Protein AF-A0A7S2CF67-F1 (afdb_monomer_lite)

Organism: NCBI:txid236787

Secondary structure (DSSP, 8-state):
-------------PPPPTT-----EEEES---TT-TTHHHHH--S-EEEEEEGGG--HHHHHHHHHHHHHHHHTT--EEEEEETT--GGGGSSHHHHHHHHHHHTTSS-SS-HHHHHHHHHHHHHHHHHHH-

pLDDT: mean 85.32, std 15.27, range [34.41, 96.12]

InterPro domains:
  IPR029058 Alpha/Beta hydrolase fold [G3DSA:3.40.50.1820] (1-132)

Radius of gyration: 17.06 Å; chains: 1; bounding box: 42×42×40 Å

Structure (mmCIF, N/CA/C/O backbone):
data_AF-A0A7S2CF67-F1
#
_entry.id   AF-A0A7S2CF67-F1
#
loop_
_atom_site.group_PDB
_atom_site.id
_atom_site.type_symbol
_atom_site.label_atom_id
_atom_site.label_alt_id
_atom_site.label_comp_id
_atom_site.label_asym_id
_atom_site.label_entity_id
_atom_site.label_seq_id
_atom_site.pdbx_PDB_ins_code
_atom_site.Cartn_x
_atom_site.Cartn_y
_atom_site.Cartn_z
_atom_site.occupancy
_atom_site.B_iso_or_equiv
_atom_site.auth_seq_id
_atom_site.auth_comp_id
_atom_site.auth_asym_id
_atom_site.auth_atom_id
_atom_site.pdbx_PDB_model_num
ATOM 1 N N . GLY A 1 1 ? 17.278 32.560 17.044 1.00 38.25 1 GLY A N 1
ATOM 2 C CA . GLY A 1 1 ? 15.849 32.349 17.320 1.00 38.25 1 GLY A CA 1
ATOM 3 C C . GLY A 1 1 ? 15.106 32.482 16.019 1.00 38.25 1 GLY A C 1
ATOM 4 O O . GLY A 1 1 ? 14.982 33.593 15.531 1.00 38.25 1 GLY A O 1
ATOM 5 N N . ALA A 1 2 ? 14.715 31.362 15.425 1.00 34.41 2 ALA A N 1
ATOM 6 C CA . ALA A 1 2 ? 13.901 31.327 14.219 1.00 34.41 2 ALA A CA 1
ATOM 7 C C . ALA A 1 2 ? 12.704 30.440 14.553 1.00 34.41 2 ALA A C 1
ATOM 9 O O . ALA A 1 2 ? 12.876 29.264 14.869 1.00 34.41 2 ALA A O 1
ATOM 10 N N . ALA A 1 3 ? 11.528 31.059 14.613 1.00 39.50 3 ALA A N 1
ATOM 11 C CA . ALA A 1 3 ? 10.274 30.379 14.868 1.00 39.50 3 ALA A CA 1
ATOM 12 C C . ALA A 1 3 ? 9.985 29.425 13.705 1.00 39.50 3 ALA A C 1
ATOM 14 O O . ALA A 1 3 ? 10.039 29.821 12.540 1.00 39.50 3 ALA A O 1
ATOM 15 N N . ALA A 1 4 ? 9.720 28.167 14.044 1.00 41.84 4 ALA A N 1
ATOM 16 C CA . ALA A 1 4 ? 9.224 27.173 13.116 1.00 41.84 4 ALA A CA 1
ATOM 17 C C . ALA A 1 4 ? 7.871 27.644 12.564 1.00 41.84 4 ALA A C 1
ATOM 19 O O . ALA A 1 4 ? 6.955 27.959 13.322 1.00 41.84 4 ALA A O 1
ATOM 20 N N . LEU A 1 5 ? 7.766 27.711 11.238 1.00 39.25 5 LEU A N 1
ATOM 21 C CA . LEU A 1 5 ? 6.491 27.789 10.540 1.00 39.25 5 LEU A CA 1
ATOM 22 C C . LEU A 1 5 ? 5.759 26.466 10.781 1.00 39.25 5 LEU A C 1
ATOM 24 O O . LEU A 1 5 ? 6.028 25.470 10.113 1.00 39.25 5 LEU A O 1
ATOM 28 N N . GLU A 1 6 ? 4.849 26.455 11.752 1.00 43.69 6 GLU A N 1
ATOM 29 C CA . GLU A 1 6 ? 3.812 25.433 11.857 1.00 43.69 6 GLU A CA 1
ATOM 30 C C . GLU A 1 6 ? 2.882 25.564 10.645 1.00 43.69 6 GLU A C 1
ATOM 32 O O . GLU A 1 6 ? 1.868 26.259 10.666 1.00 43.69 6 GLU A O 1
ATOM 37 N N . LEU A 1 7 ? 3.235 24.893 9.549 1.00 40.88 7 LEU A N 1
ATOM 38 C CA . LEU A 1 7 ? 2.299 24.588 8.472 1.00 40.88 7 LEU A CA 1
ATOM 39 C C . LEU A 1 7 ? 1.396 23.443 8.940 1.00 40.88 7 LEU A C 1
ATOM 41 O O . LEU A 1 7 ? 1.501 22.306 8.488 1.00 40.88 7 LEU A O 1
ATOM 45 N N . GLY A 1 8 ? 0.498 23.759 9.872 1.00 38.72 8 GLY A N 1
ATOM 46 C CA . GLY A 1 8 ? -0.676 22.950 10.162 1.00 38.72 8 GLY A CA 1
ATOM 47 C C . GLY A 1 8 ? -1.631 23.020 8.975 1.00 38.72 8 GLY A C 1
ATOM 48 O O . GLY A 1 8 ? -2.627 23.737 9.014 1.00 38.72 8 GLY A O 1
ATOM 49 N N . ALA A 1 9 ? -1.316 22.310 7.892 1.00 44.00 9 ALA A N 1
ATOM 50 C CA . ALA A 1 9 ? -2.273 22.069 6.827 1.00 44.00 9 ALA A CA 1
ATOM 51 C C . ALA A 1 9 ? -3.351 21.133 7.386 1.00 44.00 9 ALA A C 1
ATOM 53 O O . ALA A 1 9 ? -3.226 19.910 7.347 1.00 44.00 9 ALA A O 1
ATOM 54 N N . ALA A 1 10 ? -4.405 21.715 7.957 1.00 44.53 10 ALA A N 1
ATOM 55 C CA . ALA A 1 10 ? -5.635 20.992 8.216 1.00 44.53 10 ALA A CA 1
ATOM 56 C C . ALA A 1 10 ? -6.124 20.447 6.868 1.00 44.53 10 ALA A C 1
ATOM 58 O O . ALA A 1 10 ? -6.608 21.200 6.024 1.00 44.53 10 ALA A O 1
ATOM 59 N N . SER A 1 11 ? -5.932 19.146 6.640 1.00 54.31 11 SER A N 1
ATOM 60 C CA . SER A 1 11 ? -6.505 18.448 5.493 1.00 54.31 11 SER A CA 1
ATOM 61 C C . SER A 1 11 ? -8.014 18.675 5.531 1.00 54.31 11 SER A C 1
ATOM 63 O O . SER A 1 11 ? -8.698 18.202 6.444 1.00 54.31 11 SER A O 1
ATOM 65 N N . ALA A 1 12 ? -8.525 19.480 4.598 1.00 54.31 12 ALA A N 1
ATOM 66 C CA . ALA A 1 12 ? -9.947 19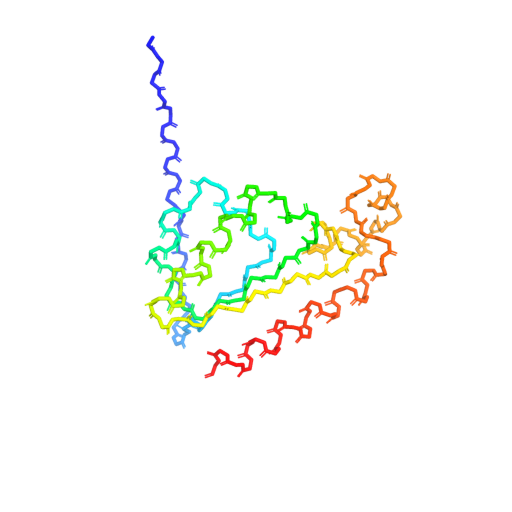.739 4.467 1.00 54.31 12 ALA A CA 1
ATOM 67 C C . ALA A 1 12 ? -10.621 18.422 4.069 1.00 54.31 12 ALA A C 1
ATOM 69 O O . ALA A 1 12 ? -10.635 18.035 2.900 1.00 54.31 12 ALA A O 1
ATOM 70 N N . ARG A 1 13 ? -11.137 17.690 5.062 1.00 66.31 13 ARG A N 1
ATOM 71 C CA . ARG A 1 13 ? -11.893 16.459 4.833 1.00 66.31 13 ARG A CA 1
ATOM 72 C C . ARG A 1 13 ? -13.163 16.835 4.075 1.00 66.31 13 ARG A C 1
ATOM 74 O O . ARG A 1 13 ? -14.066 17.444 4.643 1.00 66.31 13 ARG A O 1
ATOM 81 N N . THR A 1 14 ? -13.216 16.503 2.788 1.00 76.00 14 THR A N 1
ATOM 82 C CA . THR A 1 14 ? -14.448 16.645 2.007 1.00 76.00 14 THR A CA 1
ATOM 83 C C . THR A 1 14 ? -15.475 15.668 2.584 1.00 76.00 14 THR A C 1
ATOM 85 O O . THR A 1 14 ? -15.145 14.489 2.737 1.00 76.00 14 THR A O 1
ATOM 88 N N . PRO A 1 15 ? -16.681 16.122 2.969 1.00 82.25 15 PRO A N 1
ATOM 89 C CA . PRO A 1 15 ? -17.695 15.225 3.501 1.00 82.25 15 PRO A CA 1
ATOM 90 C C . PRO A 1 15 ? -18.084 14.184 2.448 1.00 82.25 15 PRO A C 1
ATOM 92 O O . PRO A 1 15 ? -18.183 14.493 1.259 1.00 82.25 15 PRO A O 1
ATOM 95 N N . LEU A 1 16 ? -18.305 12.946 2.894 1.00 85.12 16 LEU A N 1
ATOM 96 C CA . LEU A 1 16 ? -18.797 11.882 2.024 1.00 85.12 16 LEU A CA 1
ATOM 97 C C . LEU A 1 16 ? -20.205 12.232 1.501 1.00 85.12 16 LEU A C 1
ATOM 99 O O . LEU A 1 16 ? -20.972 12.887 2.217 1.00 85.12 16 LEU A O 1
ATOM 103 N N . PRO A 1 17 ? -20.576 11.793 0.284 1.00 92.81 17 PRO A N 1
ATOM 104 C CA . PRO A 1 17 ? -21.938 11.952 -0.214 1.00 92.81 17 PRO A CA 1
ATOM 105 C C . PRO A 1 17 ? -22.981 11.325 0.733 1.00 92.81 17 PRO A C 1
ATOM 107 O O . PRO A 1 17 ? -22.675 10.359 1.437 1.00 92.81 17 PRO A O 1
ATOM 110 N N . PRO A 1 18 ? -24.236 11.816 0.752 1.00 93.06 18 PRO A N 1
ATOM 111 C CA . PRO A 1 18 ? -25.291 11.220 1.568 1.00 93.06 18 PRO A CA 1
ATOM 112 C C . PRO A 1 18 ? -25.456 9.719 1.294 1.00 93.06 18 PRO A C 1
ATOM 114 O O . PRO A 1 18 ? -25.551 9.297 0.143 1.00 93.06 18 PRO A O 1
ATOM 117 N N . GLY A 1 19 ? -25.496 8.916 2.360 1.00 90.44 19 GLY A N 1
ATOM 118 C CA . GLY A 1 19 ? -25.623 7.456 2.282 1.00 90.44 19 GLY A CA 1
ATOM 119 C C . GLY A 1 19 ? -24.312 6.701 2.044 1.00 90.44 19 GLY A C 1
ATOM 120 O O . GLY A 1 19 ? -24.326 5.475 2.057 1.00 90.44 19 GLY A O 1
ATOM 121 N N . TRP A 1 20 ? -23.186 7.396 1.859 1.00 91.06 20 TRP A N 1
ATOM 122 C CA . TRP A 1 20 ? -21.874 6.761 1.752 1.00 91.06 20 TRP A CA 1
ATOM 123 C C . TRP A 1 20 ? -21.244 6.591 3.133 1.00 91.06 20 TRP A C 1
ATOM 125 O O . TRP A 1 20 ? -21.338 7.471 3.990 1.00 91.06 20 TRP A O 1
ATOM 135 N N . ALA A 1 21 ? -20.556 5.470 3.328 1.00 87.94 21 ALA A N 1
ATOM 136 C CA . ALA A 1 21 ? -19.771 5.186 4.520 1.00 87.94 21 ALA A CA 1
ATOM 137 C C . ALA A 1 21 ? -18.373 4.715 4.112 1.00 87.94 21 ALA A C 1
ATOM 139 O O . ALA A 1 21 ? -18.219 3.980 3.138 1.00 87.94 21 ALA A O 1
ATOM 140 N N . LEU A 1 22 ? -17.355 5.137 4.863 1.00 88.31 22 LEU A N 1
ATOM 141 C CA . LEU A 1 22 ? -16.012 4.590 4.714 1.00 88.31 22 LEU A CA 1
ATOM 142 C C . LEU A 1 22 ? -15.968 3.235 5.430 1.00 88.31 22 LEU A C 1
ATOM 144 O O . LEU A 1 22 ? -16.150 3.177 6.645 1.00 88.31 22 LEU A O 1
ATOM 148 N N . VAL A 1 23 ? -15.760 2.165 4.667 1.00 90.00 23 VAL A N 1
ATOM 149 C CA . VAL A 1 23 ? -15.805 0.774 5.159 1.00 90.00 23 VAL A CA 1
ATOM 150 C C . VAL A 1 23 ? -14.419 0.180 5.400 1.00 90.00 23 VAL A C 1
ATOM 152 O O . VAL A 1 23 ? -14.263 -0.728 6.206 1.00 90.00 23 VAL A O 1
ATOM 155 N N . GLY A 1 24 ? -13.392 0.742 4.767 1.00 91.88 24 GLY A N 1
ATOM 156 C CA . GLY A 1 24 ? -12.018 0.277 4.876 1.00 91.88 24 GLY A CA 1
ATOM 157 C C . GLY A 1 24 ? -11.033 1.324 4.375 1.00 91.88 24 GLY A C 1
ATOM 158 O O . GLY A 1 24 ? -11.425 2.349 3.812 1.00 91.88 24 GLY A O 1
ATOM 159 N N . VAL A 1 25 ? -9.753 1.065 4.608 1.00 92.25 25 VAL A N 1
ATOM 160 C CA . VAL A 1 25 ? -8.639 1.877 4.120 1.00 92.25 25 VAL A CA 1
ATOM 161 C C . VAL A 1 25 ? -7.693 0.980 3.342 1.00 92.25 25 VAL A C 1
ATOM 163 O O . VAL A 1 25 ? -7.225 -0.028 3.855 1.00 92.25 25 VAL A O 1
ATOM 166 N N . GLU A 1 26 ? -7.387 1.370 2.117 1.00 93.38 26 GLU A N 1
ATOM 167 C CA . GLU A 1 26 ? -6.304 0.793 1.334 1.00 93.38 26 GLU A CA 1
ATOM 168 C C . GLU A 1 26 ? -5.166 1.808 1.300 1.00 93.38 26 GLU A C 1
ATOM 170 O O . GLU A 1 26 ? -5.356 2.961 0.909 1.00 93.38 26 GLU A O 1
ATOM 175 N N . ALA A 1 27 ? -3.993 1.392 1.758 1.00 92.88 27 ALA A N 1
ATOM 176 C CA . ALA A 1 27 ? -2.796 2.205 1.750 1.00 92.88 27 ALA A CA 1
ATOM 177 C C . ALA A 1 27 ? -1.743 1.529 0.869 1.00 92.88 27 ALA A C 1
ATOM 179 O O . ALA A 1 27 ? -1.192 0.488 1.232 1.00 92.88 27 ALA A O 1
ATOM 180 N N . LEU A 1 28 ? -1.475 2.150 -0.279 1.00 93.81 28 LEU A N 1
ATOM 181 C CA . LEU A 1 28 ? -0.466 1.732 -1.248 1.00 93.81 28 LEU A CA 1
ATOM 182 C C . LEU A 1 28 ? 0.859 2.422 -0.925 1.00 93.81 28 LEU A C 1
ATOM 184 O O . LEU A 1 28 ? 0.928 3.651 -0.961 1.00 93.81 28 LEU A O 1
ATOM 188 N N . ASP A 1 29 ? 1.888 1.649 -0.583 1.00 94.31 29 ASP A N 1
ATOM 189 C CA . ASP A 1 29 ? 3.192 2.160 -0.139 1.00 94.31 29 ASP A CA 1
ATOM 190 C C . ASP A 1 29 ? 3.125 3.311 0.888 1.00 94.31 29 ASP A C 1
ATOM 192 O O . ASP A 1 29 ? 3.756 4.361 0.705 1.00 94.31 29 ASP A O 1
ATOM 196 N N . PRO A 1 30 ? 2.358 3.176 1.987 1.00 92.06 30 PRO A N 1
ATOM 197 C CA . PRO A 1 30 ? 2.291 4.212 2.999 1.00 92.06 30 PRO A CA 1
ATOM 198 C C . PRO A 1 30 ? 3.673 4.517 3.579 1.00 92.06 30 PRO A C 1
ATOM 200 O O . PRO A 1 30 ? 4.362 3.663 4.143 1.00 92.06 30 PRO A O 1
ATOM 203 N N . TRP A 1 31 ? 4.043 5.791 3.493 1.00 88.88 31 TRP A N 1
ATOM 204 C CA . TRP A 1 31 ? 5.194 6.337 4.191 1.00 88.88 31 TRP A CA 1
ATOM 205 C C . TRP A 1 31 ? 4.764 6.772 5.596 1.00 88.88 31 TRP A C 1
ATOM 207 O O . TRP A 1 31 ? 4.237 7.868 5.799 1.00 88.88 31 TRP A O 1
ATOM 217 N N . VAL A 1 32 ? 4.941 5.881 6.572 1.00 81.56 32 VAL A N 1
ATOM 218 C CA . VAL A 1 32 ? 4.452 6.082 7.951 1.00 81.56 32 VAL A CA 1
ATOM 219 C C . VAL A 1 32 ? 5.485 6.710 8.885 1.00 81.56 32 VAL A C 1
ATOM 221 O O . VAL A 1 32 ? 5.125 7.169 9.975 1.00 81.56 32 VAL A O 1
ATOM 224 N N . MET A 1 33 ? 6.741 6.794 8.438 1.00 70.88 33 MET A N 1
ATOM 225 C CA . MET A 1 33 ? 7.841 7.417 9.171 1.00 70.88 33 MET A CA 1
ATOM 226 C C . MET A 1 33 ? 7.469 8.825 9.654 1.00 70.88 33 MET A C 1
ATOM 228 O O . MET A 1 33 ? 7.068 9.694 8.880 1.00 70.88 33 MET A O 1
ATOM 232 N N . GLY A 1 34 ? 7.596 9.057 10.959 1.00 65.25 34 GLY A N 1
ATOM 233 C CA . GLY A 1 34 ? 7.349 10.367 11.576 1.00 65.25 34 GLY A CA 1
ATOM 234 C C . GLY A 1 34 ? 5.875 10.716 11.833 1.00 65.25 34 GLY A C 1
ATOM 235 O O . GLY A 1 34 ? 5.608 11.577 12.666 1.00 65.25 34 GLY A O 1
ATOM 236 N N . ASN A 1 35 ? 4.913 10.002 11.237 1.00 64.62 35 ASN A N 1
ATOM 237 C CA . ASN A 1 35 ? 3.468 10.152 11.506 1.00 64.62 35 ASN A CA 1
ATOM 238 C C . ASN A 1 35 ? 2.934 9.110 12.511 1.00 64.62 35 ASN A C 1
ATOM 240 O O . ASN A 1 35 ? 1.728 8.908 12.687 1.00 64.62 35 ASN A O 1
ATOM 244 N N . SER A 1 36 ? 3.853 8.439 13.201 1.00 59.41 36 SER A N 1
ATOM 245 C CA . SER A 1 36 ? 3.665 7.082 13.697 1.00 59.41 36 SER A CA 1
ATOM 246 C C . SER A 1 36 ? 2.945 6.948 15.042 1.00 59.41 36 SER A C 1
ATOM 248 O O . SER A 1 36 ? 2.677 5.838 15.478 1.00 59.41 36 SER A O 1
ATOM 250 N N . LYS A 1 37 ? 2.564 8.032 15.728 1.00 65.62 37 LYS A N 1
ATOM 251 C CA . LYS A 1 37 ? 1.744 7.914 16.957 1.00 65.62 37 LYS A CA 1
ATOM 252 C C . LYS A 1 37 ? 0.258 8.091 16.680 1.00 65.62 37 LYS A C 1
ATOM 254 O O . LYS A 1 37 ? -0.534 7.238 17.066 1.00 65.62 37 LYS A O 1
ATOM 259 N N . THR A 1 38 ? -0.097 9.152 15.966 1.00 68.88 38 THR A N 1
ATOM 260 C CA . THR A 1 38 ? -1.490 9.529 15.711 1.00 68.88 38 THR A CA 1
ATOM 261 C C . THR A 1 38 ? -2.204 8.499 14.839 1.00 68.88 38 THR A C 1
ATOM 263 O O . THR A 1 38 ? -3.281 8.028 15.200 1.00 68.88 38 THR A O 1
ATOM 266 N N . VAL A 1 39 ? -1.571 8.061 13.743 1.00 72.62 39 VAL A N 1
ATOM 267 C CA . VAL A 1 39 ? -2.156 7.058 12.835 1.00 72.62 39 VAL A CA 1
ATOM 268 C C . VAL A 1 39 ? -2.401 5.731 13.561 1.00 72.62 39 VAL A C 1
ATOM 270 O O . VAL A 1 39 ? -3.470 5.140 13.417 1.00 72.62 39 VAL A O 1
ATOM 273 N N . ARG A 1 40 ? -1.464 5.303 14.420 1.00 73.00 40 ARG A N 1
ATOM 274 C CA . ARG A 1 40 ? -1.598 4.068 15.212 1.00 73.00 40 ARG A CA 1
ATOM 275 C C . ARG A 1 40 ? -2.795 4.099 16.155 1.00 73.00 40 ARG A C 1
ATOM 277 O O . ARG A 1 40 ? -3.456 3.078 16.326 1.00 73.00 40 ARG A O 1
ATOM 284 N N . SER A 1 41 ? -3.088 5.254 16.751 1.00 74.62 41 SER A N 1
ATOM 285 C CA . SER A 1 41 ? -4.202 5.400 17.690 1.00 74.62 41 SER A CA 1
ATOM 286 C C . SER A 1 41 ? -5.555 5.650 17.019 1.00 74.62 41 SER A C 1
ATOM 288 O O . SER A 1 41 ? -6.574 5.201 17.542 1.00 74.62 41 SER A O 1
ATOM 290 N N . GLU A 1 42 ? -5.588 6.344 15.879 1.00 80.19 42 GLU A N 1
ATOM 291 C CA . GLU A 1 42 ? -6.836 6.832 15.270 1.00 80.19 42 GLU A CA 1
ATOM 292 C C . GLU A 1 42 ? -7.422 5.903 14.201 1.00 80.19 42 GLU A C 1
ATOM 294 O O . GLU A 1 42 ? -8.643 5.865 14.015 1.00 80.19 42 GLU A O 1
ATOM 299 N N . LEU A 1 43 ? -6.585 5.127 13.505 1.00 84.00 43 LEU A N 1
ATOM 300 C CA . LEU A 1 43 ? -7.044 4.262 12.422 1.00 84.00 43 LEU A CA 1
ATOM 301 C C . LEU A 1 43 ? -7.933 3.145 12.981 1.00 84.00 43 LEU A C 1
ATOM 303 O O . LEU A 1 43 ? -7.480 2.323 13.776 1.00 84.00 43 LEU A O 1
ATOM 307 N N . SER A 1 44 ? -9.218 3.145 12.628 1.00 86.56 44 SER A N 1
ATOM 308 C CA . SER A 1 44 ? -10.251 2.327 13.290 1.00 86.56 44 SER A CA 1
ATOM 309 C C . SER A 1 44 ? -11.055 1.432 12.347 1.00 86.56 44 SER A C 1
ATOM 311 O O . SER A 1 44 ? -11.863 0.624 12.822 1.00 86.56 44 SER A O 1
ATOM 313 N N . LEU A 1 45 ? -10.813 1.561 11.046 1.00 91.62 45 LEU A N 1
ATOM 314 C CA . LEU A 1 45 ? -11.419 0.760 9.992 1.00 91.62 45 LEU A CA 1
ATOM 315 C C . LEU A 1 45 ? -10.502 -0.409 9.609 1.00 91.62 45 LEU A C 1
ATOM 317 O O . LEU A 1 45 ? -9.287 -0.306 9.819 1.00 91.62 45 LEU A O 1
ATOM 321 N N . PRO A 1 46 ? -11.055 -1.498 9.041 1.00 94.00 46 PRO A N 1
ATOM 322 C CA . PRO A 1 46 ? -10.262 -2.497 8.333 1.00 94.00 46 PRO A CA 1
ATOM 323 C C . PRO A 1 46 ? -9.255 -1.812 7.411 1.00 94.00 46 PRO A C 1
ATOM 325 O O . PRO A 1 46 ? -9.610 -0.863 6.711 1.00 94.00 46 PRO A O 1
ATOM 328 N N . THR A 1 47 ? -7.997 -2.245 7.442 1.00 94.56 47 THR A N 1
ATOM 329 C CA . THR A 1 47 ? -6.933 -1.619 6.647 1.00 94.56 47 THR A CA 1
ATOM 330 C C . THR A 1 47 ? -6.139 -2.660 5.870 1.00 94.56 47 THR A C 1
ATOM 332 O O . THR A 1 47 ? -5.706 -3.649 6.454 1.00 94.56 47 THR A O 1
ATOM 335 N N . LEU A 1 48 ? -5.918 -2.413 4.582 1.00 96.12 48 LEU A N 1
ATOM 336 C CA . LEU A 1 48 ? -4.916 -3.076 3.755 1.00 96.12 48 LEU A CA 1
ATOM 337 C C . LEU A 1 48 ? -3.692 -2.165 3.644 1.00 96.12 48 LEU A C 1
ATOM 339 O O . LEU A 1 48 ? -3.800 -1.021 3.209 1.00 96.12 48 LEU A O 1
ATOM 343 N N . LEU A 1 49 ? -2.536 -2.686 4.034 1.00 95.38 49 LEU A N 1
ATOM 344 C CA . LEU A 1 49 ? -1.222 -2.106 3.798 1.00 95.38 49 LEU A CA 1
ATOM 345 C C . LEU A 1 49 ? -0.575 -2.914 2.668 1.00 95.38 49 LEU A C 1
ATOM 347 O O . LEU A 1 49 ? -0.126 -4.038 2.899 1.00 95.38 49 LEU A O 1
ATOM 351 N N . LEU A 1 50 ? -0.579 -2.367 1.451 1.00 95.75 50 LEU A N 1
ATOM 352 C CA . LEU A 1 50 ? 0.020 -2.998 0.276 1.00 95.75 50 LEU A CA 1
ATOM 353 C C . LEU A 1 50 ? 1.356 -2.321 -0.032 1.00 95.75 50 LEU A C 1
ATOM 355 O O . LEU A 1 50 ? 1.399 -1.189 -0.513 1.00 95.75 50 LEU A O 1
ATOM 359 N N . MET A 1 51 ? 2.440 -3.023 0.270 1.00 95.44 51 MET A N 1
ATOM 360 C CA . MET A 1 51 ? 3.807 -2.534 0.167 1.00 95.44 51 MET A CA 1
ATOM 361 C C . MET A 1 51 ? 4.513 -3.117 -1.052 1.00 95.44 51 MET A C 1
ATOM 363 O O . MET A 1 51 ? 4.391 -4.299 -1.365 1.00 95.44 51 MET A O 1
ATOM 367 N N . THR A 1 52 ? 5.326 -2.299 -1.698 1.00 94.00 52 THR A N 1
ATOM 368 C CA . THR A 1 52 ? 6.374 -2.720 -2.618 1.00 94.00 52 THR A CA 1
ATOM 369 C C . THR A 1 52 ? 7.670 -2.918 -1.846 1.00 94.00 52 THR A C 1
ATOM 371 O O . THR A 1 52 ? 7.958 -2.194 -0.888 1.00 94.00 52 THR A O 1
ATOM 374 N N . GLN A 1 53 ? 8.510 -3.850 -2.296 1.00 92.19 53 GLN A N 1
ATOM 375 C CA . GLN A 1 53 ? 9.791 -4.145 -1.637 1.00 92.19 53 GLN A CA 1
ATOM 376 C C . GLN A 1 53 ? 10.683 -2.900 -1.483 1.00 92.19 53 GLN A C 1
ATOM 378 O O . GLN A 1 53 ? 11.409 -2.751 -0.505 1.00 92.19 53 GLN A O 1
ATOM 383 N N . SER A 1 54 ? 10.628 -1.952 -2.428 1.00 92.94 54 SER A N 1
ATOM 384 C CA . SER A 1 54 ? 11.444 -0.730 -2.336 1.00 92.94 54 SER A CA 1
ATOM 385 C C . SER A 1 54 ? 11.037 0.242 -1.228 1.00 92.94 54 SER A C 1
ATOM 387 O O . SER A 1 54 ? 11.816 1.139 -0.912 1.00 92.94 54 SER A O 1
ATOM 389 N N . MET A 1 55 ? 9.840 0.081 -0.661 1.00 94.06 55 MET A N 1
ATOM 390 C CA . MET A 1 55 ? 9.323 0.910 0.430 1.00 94.06 55 MET A CA 1
ATOM 391 C C . MET A 1 55 ? 9.389 0.201 1.791 1.00 94.06 55 MET A C 1
ATOM 393 O O . MET A 1 55 ? 8.989 0.777 2.804 1.00 94.06 55 MET A O 1
ATOM 397 N N . MET A 1 56 ? 9.960 -1.006 1.822 1.00 93.31 56 MET A N 1
ATOM 398 C CA . MET A 1 56 ? 10.221 -1.816 3.014 1.00 93.31 56 MET A CA 1
ATOM 399 C C . MET A 1 56 ? 11.640 -1.612 3.562 1.00 93.31 56 MET A C 1
ATOM 401 O O . MET A 1 56 ? 12.344 -2.560 3.891 1.00 93.31 56 MET A O 1
ATOM 405 N N . TYR A 1 57 ? 12.090 -0.359 3.647 1.00 91.00 57 TYR A N 1
ATOM 406 C CA . TYR A 1 57 ? 13.334 -0.028 4.346 1.00 91.00 57 TYR A CA 1
ATOM 407 C C . TYR A 1 57 ? 13.118 -0.010 5.866 1.00 91.00 57 TYR A C 1
ATOM 409 O O . TYR A 1 57 ? 11.999 0.224 6.332 1.00 91.00 57 TYR A O 1
ATOM 417 N N . ASP A 1 58 ? 14.191 -0.241 6.625 1.00 91.31 58 ASP A N 1
ATOM 418 C CA . ASP A 1 58 ? 14.163 -0.553 8.060 1.00 91.31 58 ASP A CA 1
ATOM 419 C C . ASP A 1 58 ? 13.257 0.374 8.885 1.00 91.31 58 ASP A C 1
ATOM 421 O O . ASP A 1 58 ? 12.399 -0.103 9.630 1.00 91.31 58 ASP A O 1
ATOM 425 N N . GLU A 1 59 ? 13.390 1.696 8.743 1.00 90.25 59 GLU A N 1
ATOM 426 C CA . GLU A 1 59 ? 12.600 2.644 9.534 1.00 90.25 59 GLU A CA 1
ATOM 427 C C . GLU A 1 59 ? 11.100 2.578 9.217 1.00 90.25 59 GLU A C 1
ATOM 429 O O . GLU A 1 59 ? 10.273 2.654 10.128 1.00 90.25 59 GLU A O 1
ATOM 434 N N . ASN A 1 60 ? 10.733 2.415 7.941 1.00 91.38 60 ASN A N 1
ATOM 435 C CA . ASN A 1 60 ? 9.329 2.292 7.552 1.00 91.38 60 ASN A CA 1
ATOM 436 C C . ASN A 1 60 ? 8.763 0.939 7.990 1.00 91.38 60 ASN A C 1
ATOM 438 O O . ASN A 1 60 ? 7.655 0.896 8.518 1.00 91.38 60 ASN A O 1
ATOM 442 N N . GLY A 1 61 ? 9.539 -0.141 7.843 1.00 91.62 61 GLY A N 1
ATOM 443 C CA . GLY A 1 61 ? 9.163 -1.488 8.279 1.00 91.62 61 GLY A CA 1
ATOM 444 C C . GLY A 1 61 ? 8.843 -1.545 9.773 1.00 91.62 61 GLY A C 1
ATOM 445 O O . GLY A 1 61 ? 7.758 -1.980 10.153 1.00 91.62 61 GLY A O 1
ATOM 446 N N . VAL A 1 62 ? 9.720 -0.991 10.618 1.00 90.62 62 VAL A N 1
ATOM 447 C CA . VAL A 1 62 ? 9.477 -0.888 12.070 1.00 90.62 62 VAL A CA 1
ATOM 448 C C . VAL A 1 62 ? 8.189 -0.120 12.365 1.00 90.62 62 VAL A C 1
ATOM 450 O O . VAL A 1 62 ? 7.408 -0.503 13.245 1.00 90.62 62 VAL A O 1
ATOM 453 N N . ASP A 1 63 ? 7.947 0.977 11.644 1.00 89.69 63 ASP A N 1
ATOM 454 C CA . ASP A 1 63 ? 6.771 1.790 11.900 1.00 89.69 63 ASP A CA 1
ATOM 455 C C . ASP A 1 63 ? 5.462 1.112 11.452 1.00 89.69 63 ASP A C 1
ATOM 457 O O . ASP A 1 63 ? 4.447 1.272 12.150 1.00 89.69 63 ASP A O 1
ATOM 461 N N . LEU A 1 64 ? 5.505 0.343 10.356 1.00 92.00 64 LEU A N 1
ATOM 462 C CA . LEU A 1 64 ? 4.420 -0.492 9.831 1.00 92.00 64 LEU A CA 1
ATOM 463 C C . LEU A 1 64 ? 4.105 -1.655 10.775 1.00 92.00 64 LEU A C 1
ATOM 465 O O . LEU A 1 64 ? 2.944 -1.830 11.141 1.00 92.00 64 LEU A O 1
ATOM 469 N N . ASP A 1 65 ? 5.116 -2.372 11.264 1.00 91.81 65 ASP A N 1
ATOM 470 C CA . ASP A 1 65 ? 4.941 -3.459 12.236 1.00 91.81 65 ASP A CA 1
ATOM 471 C C . ASP A 1 65 ? 4.233 -2.966 13.502 1.00 91.81 65 ASP A C 1
ATOM 473 O O . ASP A 1 65 ? 3.269 -3.565 13.989 1.00 91.81 65 ASP A O 1
ATOM 477 N N . ALA A 1 66 ? 4.658 -1.812 14.019 1.00 89.75 66 ALA A N 1
ATOM 478 C CA . ALA A 1 66 ? 4.025 -1.197 15.177 1.00 89.75 66 ALA A CA 1
ATOM 479 C C . ALA A 1 66 ? 2.585 -0.726 14.890 1.00 89.75 66 ALA A C 1
ATOM 481 O O . ALA A 1 66 ? 1.747 -0.722 15.799 1.00 89.75 66 ALA A O 1
ATOM 482 N N . LEU A 1 67 ? 2.268 -0.339 13.649 1.00 90.56 67 LEU A N 1
ATOM 483 C CA . LEU A 1 67 ? 0.897 -0.036 13.231 1.00 90.56 67 LEU A CA 1
ATOM 484 C C . LEU A 1 67 ? 0.029 -1.296 13.203 1.00 90.56 67 LEU A C 1
ATOM 486 O O . LEU A 1 67 ? -1.034 -1.299 13.830 1.00 90.56 67 LEU A O 1
ATOM 490 N N . VAL A 1 68 ? 0.497 -2.365 12.557 1.00 92.88 68 VAL A N 1
ATOM 491 C CA . VAL A 1 68 ? -0.196 -3.660 12.493 1.00 92.88 68 VAL A CA 1
ATOM 492 C C . VAL A 1 68 ? -0.459 -4.189 13.905 1.00 92.88 68 VAL A C 1
ATOM 494 O O . VAL A 1 68 ? -1.600 -4.505 14.250 1.00 92.88 68 VAL A O 1
ATOM 497 N N . ALA A 1 69 ? 0.562 -4.192 14.769 1.00 91.62 69 ALA A N 1
ATOM 498 C CA . ALA A 1 69 ? 0.436 -4.621 16.160 1.00 91.62 69 ALA A CA 1
ATOM 499 C C . ALA A 1 69 ? -0.584 -3.774 16.942 1.00 91.62 69 ALA A C 1
ATOM 501 O O . ALA A 1 69 ? -1.409 -4.312 17.685 1.00 91.62 69 ALA A O 1
ATOM 502 N N . SER A 1 70 ? -0.575 -2.449 16.754 1.00 90.88 70 SER A N 1
ATOM 503 C CA . SER A 1 7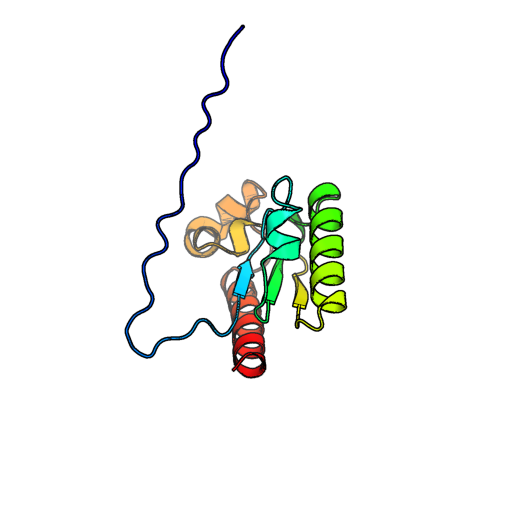0 ? -1.522 -1.541 17.411 1.00 90.88 70 SER A CA 1
ATOM 504 C C . SER A 1 70 ? -2.967 -1.745 16.943 1.00 90.88 70 SER A C 1
ATOM 506 O O . SER A 1 70 ? -3.896 -1.654 17.750 1.00 90.88 70 SER A O 1
ATOM 508 N N . MET A 1 71 ? -3.183 -2.028 15.657 1.00 92.06 71 MET A N 1
ATOM 509 C CA . MET A 1 71 ? -4.505 -2.375 15.132 1.00 92.06 71 MET A CA 1
ATOM 510 C C . MET A 1 71 ? -4.991 -3.714 15.691 1.00 92.06 71 MET A C 1
ATOM 512 O O . MET A 1 71 ? -6.112 -3.787 16.202 1.00 92.06 71 MET A O 1
ATOM 516 N N . GLY A 1 72 ? -4.128 -4.734 15.696 1.00 91.62 72 GLY A N 1
ATOM 517 C CA . GLY A 1 72 ? -4.434 -6.050 16.257 1.00 91.62 72 GLY A CA 1
ATOM 518 C C . GLY A 1 72 ? -4.809 -5.990 17.741 1.00 91.62 72 GLY A C 1
ATOM 519 O O . GLY A 1 72 ? -5.835 -6.539 18.140 1.00 91.62 72 GLY A O 1
ATOM 520 N N . ALA A 1 73 ? -4.061 -5.234 18.553 1.00 91.75 73 ALA A N 1
ATOM 521 C CA . ALA A 1 73 ? -4.357 -5.035 19.977 1.00 91.75 73 ALA A CA 1
ATOM 522 C C . ALA A 1 73 ? -5.724 -4.371 20.239 1.00 91.75 73 ALA A C 1
ATOM 524 O O . ALA A 1 73 ? -6.307 -4.544 21.309 1.00 91.75 73 ALA A O 1
ATOM 525 N N . ARG A 1 74 ? -6.253 -3.620 19.265 1.00 90.56 74 ARG A N 1
ATOM 526 C CA . ARG A 1 74 ? -7.575 -2.971 19.317 1.00 90.56 74 ARG A CA 1
ATOM 527 C C . ARG A 1 74 ? -8.679 -3.801 18.650 1.00 90.56 74 ARG A C 1
ATOM 529 O O . ARG A 1 74 ? -9.791 -3.300 18.487 1.00 90.56 74 ARG A O 1
ATOM 536 N N . GLY A 1 75 ? -8.380 -5.036 18.242 1.00 90.44 75 GLY A N 1
ATOM 537 C CA . GLY A 1 75 ? -9.320 -5.917 17.547 1.00 90.44 75 GLY A CA 1
ATOM 538 C C . GLY A 1 75 ? -9.713 -5.408 16.158 1.00 90.44 75 GLY A C 1
ATOM 539 O O . GLY A 1 75 ? -10.837 -5.639 15.717 1.00 90.44 75 GLY A O 1
ATOM 540 N N . LYS A 1 76 ? -8.830 -4.657 15.489 1.00 90.81 76 LYS A N 1
ATOM 541 C CA . LYS A 1 76 ? -9.057 -4.128 14.139 1.00 90.81 76 LYS A CA 1
ATOM 542 C C . LYS A 1 76 ? -8.321 -4.975 13.109 1.00 90.81 76 LYS A C 1
ATOM 544 O O . LYS A 1 76 ? -7.157 -5.310 13.308 1.00 90.81 76 LYS A O 1
ATOM 549 N N . ALA A 1 77 ? -8.996 -5.287 12.003 1.00 92.31 77 ALA A N 1
ATOM 550 C CA . ALA A 1 77 ? -8.390 -6.003 10.888 1.00 92.31 77 ALA A CA 1
ATOM 551 C C . ALA A 1 77 ? -7.321 -5.131 10.214 1.00 92.31 77 ALA A C 1
ATOM 553 O O . ALA A 1 77 ? -7.595 -3.997 9.815 1.00 92.31 77 ALA A O 1
ATOM 554 N N . CYS A 1 78 ? -6.113 -5.670 10.093 1.00 94.19 78 CYS A N 1
ATOM 555 C CA . CYS A 1 78 ? -5.013 -5.064 9.360 1.00 94.19 78 CYS A CA 1
ATOM 556 C C . CYS A 1 78 ? -4.349 -6.159 8.524 1.00 94.19 78 CYS A C 1
ATOM 558 O O . CYS A 1 78 ? -3.777 -7.096 9.080 1.00 94.19 78 CYS A O 1
ATOM 560 N N . VAL A 1 79 ? -4.493 -6.074 7.206 1.00 94.75 79 VAL A N 1
ATOM 561 C CA . VAL A 1 79 ? -3.860 -6.979 6.248 1.00 94.75 79 VAL A CA 1
ATOM 562 C C . VAL A 1 79 ? -2.591 -6.300 5.765 1.00 94.75 79 VAL A C 1
ATOM 564 O O . VAL A 1 79 ? -2.651 -5.196 5.236 1.00 94.75 79 VAL A O 1
ATOM 567 N N . PHE A 1 80 ? -1.451 -6.949 5.965 1.00 94.94 80 PHE A N 1
ATOM 568 C CA . PHE A 1 80 ? -0.152 -6.454 5.533 1.00 94.94 80 PHE A CA 1
ATOM 569 C C . PHE A 1 80 ? 0.397 -7.378 4.449 1.00 94.94 80 PHE A C 1
ATOM 571 O O . PHE A 1 80 ? 0.551 -8.577 4.688 1.00 94.94 80 PHE A O 1
ATOM 578 N N . ILE A 1 81 ? 0.637 -6.834 3.256 1.00 94.88 81 ILE A N 1
ATOM 579 C CA . ILE A 1 81 ? 1.126 -7.579 2.095 1.00 94.88 81 ILE A CA 1
ATOM 580 C C . ILE A 1 81 ? 2.310 -6.829 1.504 1.00 94.88 81 ILE A C 1
ATOM 582 O O . ILE A 1 81 ? 2.198 -5.656 1.162 1.00 94.88 81 ILE A O 1
ATOM 586 N N . GLU A 1 82 ? 3.420 -7.535 1.336 1.00 93.81 82 GLU A N 1
ATOM 587 C CA . GLU A 1 82 ? 4.566 -7.090 0.554 1.00 93.81 82 GLU A CA 1
ATOM 588 C C . GLU A 1 82 ? 4.551 -7.806 -0.801 1.00 93.81 82 GLU A C 1
ATOM 590 O O . GLU A 1 82 ? 4.393 -9.027 -0.865 1.00 93.81 82 GLU A O 1
ATOM 595 N N . VAL A 1 83 ? 4.671 -7.047 -1.890 1.00 91.00 83 VAL A N 1
ATOM 596 C CA . VAL A 1 83 ? 4.634 -7.578 -3.255 1.00 91.00 83 VAL A CA 1
ATOM 597 C C . VAL A 1 83 ? 6.052 -7.735 -3.780 1.00 91.00 83 VAL A C 1
ATOM 599 O O . VAL A 1 83 ? 6.768 -6.754 -3.994 1.00 91.00 83 VAL A O 1
ATOM 602 N N . ASP A 1 84 ? 6.448 -8.976 -4.037 1.00 89.81 84 ASP A N 1
ATOM 603 C CA . ASP A 1 84 ? 7.800 -9.295 -4.484 1.00 89.81 84 ASP A CA 1
ATOM 604 C C . ASP A 1 84 ? 8.151 -8.712 -5.862 1.00 89.81 84 ASP A C 1
ATOM 606 O O . ASP A 1 84 ? 7.317 -8.632 -6.774 1.00 89.81 84 ASP A O 1
ATOM 610 N N . ASP A 1 85 ? 9.430 -8.344 -6.013 1.00 90.81 85 ASP A N 1
ATOM 611 C CA . ASP A 1 85 ? 10.030 -7.775 -7.224 1.00 90.81 85 ASP A CA 1
ATOM 612 C C . ASP A 1 85 ? 9.263 -6.544 -7.739 1.00 90.81 85 ASP A C 1
ATOM 614 O O . ASP A 1 85 ? 9.041 -6.376 -8.936 1.00 90.81 85 ASP A O 1
ATOM 618 N N . THR A 1 86 ? 8.832 -5.671 -6.824 1.00 93.06 86 THR A N 1
ATOM 619 C CA . THR A 1 86 ? 8.154 -4.406 -7.148 1.00 93.06 86 THR A CA 1
ATOM 620 C C . THR A 1 86 ? 8.903 -3.183 -6.619 1.00 93.06 86 THR A C 1
ATOM 622 O O . THR A 1 86 ? 9.724 -3.248 -5.697 1.00 93.06 86 THR A O 1
ATOM 625 N N . ARG A 1 87 ? 8.644 -2.033 -7.242 1.00 94.81 87 ARG A N 1
ATOM 626 C CA . ARG A 1 87 ? 9.177 -0.716 -6.881 1.00 94.81 87 ARG A CA 1
ATOM 627 C C . ARG A 1 87 ? 8.039 0.268 -6.631 1.00 94.81 87 ARG A C 1
ATOM 629 O O . ARG A 1 87 ? 6.955 0.093 -7.167 1.00 94.81 87 ARG A O 1
ATOM 636 N N . HIS A 1 88 ? 8.329 1.368 -5.941 1.00 94.56 88 HIS A N 1
ATOM 637 C CA . HIS A 1 88 ? 7.326 2.352 -5.540 1.00 94.56 88 HIS A CA 1
ATOM 638 C C . HIS A 1 88 ? 6.492 2.907 -6.703 1.00 94.56 88 HIS A C 1
ATOM 640 O O . HIS A 1 88 ? 5.288 3.110 -6.575 1.00 94.56 88 HIS A O 1
ATOM 646 N N . GLN A 1 89 ? 7.102 3.118 -7.876 1.00 94.94 89 GLN A N 1
ATOM 647 C CA . GLN A 1 89 ? 6.338 3.592 -9.033 1.00 94.94 89 GLN A CA 1
ATOM 648 C C . GLN A 1 89 ? 5.407 2.537 -9.628 1.00 94.94 89 GLN A C 1
ATOM 650 O O . GLN A 1 89 ? 4.538 2.907 -10.403 1.00 94.94 89 GLN A O 1
ATOM 655 N N . ASP A 1 90 ? 5.527 1.257 -9.274 1.00 93.19 90 ASP A N 1
ATOM 656 C CA . ASP A 1 90 ? 4.578 0.234 -9.724 1.00 93.19 90 ASP A CA 1
ATOM 657 C C . ASP A 1 90 ? 3.173 0.423 -9.121 1.00 93.19 90 ASP A C 1
ATOM 659 O O . ASP A 1 90 ? 2.225 -0.191 -9.604 1.00 93.19 90 ASP A O 1
ATOM 663 N N . GLN A 1 91 ? 3.026 1.306 -8.122 1.00 91.81 91 GLN A N 1
ATOM 664 C CA . GLN A 1 91 ? 1.739 1.781 -7.597 1.00 91.81 91 GLN A CA 1
ATOM 665 C C . GLN A 1 91 ? 1.163 2.987 -8.368 1.00 91.81 91 GLN A C 1
ATOM 667 O O . GLN A 1 91 ? 0.110 3.506 -8.003 1.00 91.81 91 GLN A O 1
ATOM 672 N N . SER A 1 92 ? 1.848 3.483 -9.403 1.00 92.44 92 SER A N 1
ATOM 673 C CA . SER A 1 92 ? 1.430 4.651 -10.185 1.00 92.44 92 SER A CA 1
ATOM 674 C C . SER A 1 92 ? 1.212 4.311 -11.660 1.00 92.44 92 SER A C 1
ATOM 676 O O . SER A 1 92 ? 1.558 3.232 -12.142 1.00 92.44 92 SER A O 1
ATOM 678 N N . ASP A 1 93 ? 0.677 5.267 -12.420 1.00 93.56 93 ASP A N 1
ATOM 679 C CA . ASP A 1 93 ? 0.506 5.122 -13.870 1.00 93.56 93 ASP A CA 1
ATOM 680 C C . ASP A 1 93 ? 1.830 5.241 -14.651 1.00 93.56 93 ASP A C 1
ATOM 682 O O . ASP A 1 93 ? 1.885 4.971 -15.855 1.00 93.56 93 ASP A O 1
ATOM 686 N N . VAL A 1 94 ? 2.928 5.651 -14.000 1.00 93.50 94 VAL A N 1
ATOM 687 C CA . VAL A 1 94 ? 4.183 5.987 -14.690 1.00 93.50 94 VAL A CA 1
ATOM 688 C C . VAL A 1 94 ? 4.786 4.773 -15.411 1.00 93.50 94 VAL A C 1
ATOM 690 O O . VAL A 1 94 ? 5.139 4.915 -16.587 1.00 93.50 94 VAL A O 1
ATOM 693 N N . PRO A 1 95 ? 4.858 3.561 -14.822 1.00 92.56 95 PRO A N 1
ATOM 694 C CA . PRO A 1 95 ? 5.361 2.389 -15.533 1.00 92.56 95 PRO A CA 1
ATOM 695 C C . PRO A 1 95 ? 4.488 1.973 -16.717 1.00 92.56 95 PRO A C 1
ATOM 697 O O . PRO A 1 95 ? 5.021 1.414 -17.672 1.00 92.56 95 PRO A O 1
ATOM 700 N N . ALA A 1 96 ? 3.183 2.268 -16.717 1.00 92.44 96 ALA A N 1
ATOM 701 C CA . ALA A 1 96 ? 2.318 1.971 -17.860 1.00 92.44 96 ALA A CA 1
ATOM 702 C C . ALA A 1 96 ? 2.681 2.818 -19.092 1.00 92.44 96 ALA A C 1
ATOM 704 O O . ALA A 1 96 ? 2.599 2.336 -20.222 1.00 92.44 96 ALA A O 1
ATOM 705 N N . VAL A 1 97 ? 3.131 4.057 -18.874 1.00 94.44 97 VAL A N 1
ATOM 706 C CA . VAL A 1 97 ? 3.508 4.996 -19.943 1.00 94.44 97 VAL A CA 1
ATOM 707 C C . VAL A 1 97 ? 4.994 4.890 -20.303 1.00 94.44 97 VAL A C 1
ATOM 709 O O . VAL A 1 97 ? 5.360 4.989 -21.473 1.00 94.44 97 VAL A O 1
ATOM 712 N N . ALA A 1 98 ? 5.864 4.686 -19.312 1.00 94.12 98 ALA A N 1
ATOM 713 C CA . ALA A 1 98 ? 7.309 4.856 -19.443 1.00 94.12 98 ALA A CA 1
ATOM 714 C C . ALA A 1 98 ? 8.124 3.698 -18.834 1.00 94.12 98 ALA A C 1
ATOM 716 O O . ALA A 1 98 ? 9.211 3.923 -18.300 1.00 94.12 98 ALA A O 1
ATOM 717 N N . HIS A 1 99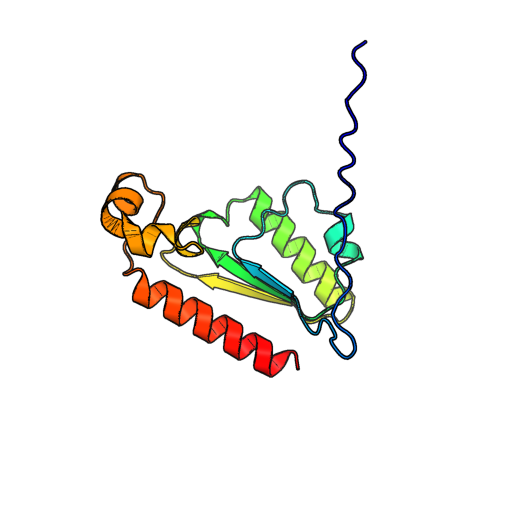 ? 7.643 2.451 -18.945 1.00 93.94 99 HIS A N 1
ATOM 718 C CA . HIS A 1 99 ? 8.256 1.265 -18.315 1.00 93.94 99 HIS A CA 1
ATOM 719 C C . HIS A 1 99 ? 9.779 1.178 -18.468 1.00 93.94 99 HIS A C 1
ATOM 721 O O . HIS A 1 99 ? 10.497 1.005 -17.486 1.00 93.94 99 HIS A O 1
ATOM 727 N N . ALA A 1 100 ? 10.286 1.328 -19.695 1.00 94.56 100 ALA A N 1
ATOM 728 C CA . ALA A 1 100 ? 11.716 1.219 -19.972 1.00 94.56 100 ALA A CA 1
ATOM 729 C C . ALA A 1 100 ? 12.535 2.303 -19.251 1.00 94.56 100 ALA A C 1
ATOM 731 O O . ALA A 1 100 ? 13.600 2.006 -18.711 1.00 94.56 100 ALA A O 1
ATOM 732 N N . ALA A 1 101 ? 12.025 3.538 -19.198 1.00 95.06 101 ALA A N 1
ATOM 733 C CA . ALA A 1 101 ? 12.673 4.630 -18.481 1.00 95.06 101 ALA A CA 1
ATOM 734 C C . ALA A 1 101 ? 12.616 4.402 -16.965 1.00 95.06 101 ALA A C 1
ATOM 736 O O . ALA A 1 101 ? 13.633 4.544 -16.292 1.00 95.06 101 ALA A O 1
ATOM 737 N N . CYS A 1 102 ? 11.471 3.960 -16.434 1.00 94.94 102 CYS A N 1
ATOM 738 C CA . CYS A 1 102 ? 11.339 3.605 -15.022 1.00 94.94 102 CYS A CA 1
ATOM 739 C C . CYS A 1 102 ? 12.338 2.519 -14.616 1.00 94.94 102 CYS A C 1
ATOM 741 O O . CYS A 1 102 ? 12.966 2.634 -13.568 1.00 94.94 102 CYS A O 1
ATOM 743 N N . ARG A 1 103 ? 12.532 1.494 -15.453 1.00 93.94 103 ARG A N 1
ATOM 744 C CA . ARG A 1 103 ? 13.529 0.445 -15.208 1.00 93.94 103 ARG A CA 1
ATOM 745 C C . ARG A 1 103 ? 14.955 0.970 -15.259 1.00 93.94 103 ARG A C 1
ATOM 747 O O . ARG A 1 103 ? 15.748 0.643 -14.384 1.00 93.94 103 ARG A O 1
ATOM 754 N N . LEU A 1 104 ? 15.276 1.778 -16.269 1.00 95.44 104 LEU A N 1
ATOM 755 C CA . LEU A 1 104 ? 16.608 2.362 -16.424 1.00 95.44 104 LEU A CA 1
ATOM 756 C C . LEU A 1 104 ? 16.987 3.242 -15.225 1.00 95.44 104 LEU A C 1
ATOM 758 O O . LEU A 1 104 ? 18.136 3.238 -14.800 1.00 95.44 104 LEU A O 1
ATOM 762 N N . LEU A 1 105 ? 16.014 3.973 -14.679 1.00 94.94 105 LEU A N 1
ATOM 763 C CA . LEU A 1 105 ? 16.189 4.877 -13.542 1.00 94.94 105 LEU A CA 1
ATOM 764 C C . LEU A 1 105 ? 15.957 4.196 -12.183 1.00 94.94 105 LEU A C 1
ATOM 766 O O . LEU A 1 105 ? 15.890 4.883 -11.168 1.00 94.94 105 LEU A O 1
ATOM 770 N N . CYS A 1 106 ? 15.812 2.866 -12.149 1.00 91.38 106 CYS A N 1
ATOM 771 C CA . CYS A 1 106 ? 15.524 2.084 -10.938 1.00 91.38 106 CYS A CA 1
ATOM 772 C C . CYS A 1 106 ? 14.237 2.498 -10.193 1.00 91.38 106 CYS A C 1
ATOM 774 O O . CYS A 1 106 ? 14.067 2.177 -9.019 1.00 91.38 106 CYS A O 1
ATOM 776 N N . MET A 1 107 ? 13.325 3.193 -10.873 1.00 93.62 107 MET A N 1
ATOM 777 C CA . MET A 1 107 ? 12.053 3.668 -10.3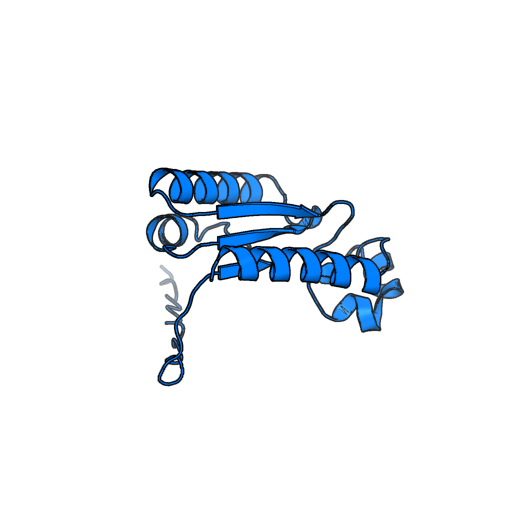31 1.00 93.62 107 MET A CA 1
ATOM 778 C C . MET A 1 107 ? 10.936 2.624 -10.438 1.00 93.62 107 MET A C 1
ATOM 780 O O . MET A 1 107 ? 10.045 2.614 -9.598 1.00 93.62 107 MET A O 1
ATOM 784 N N . GLY A 1 108 ? 10.975 1.770 -11.466 1.00 91.88 108 GLY A N 1
ATOM 785 C CA . GLY A 1 108 ? 9.994 0.706 -11.721 1.00 91.88 108 GLY A CA 1
ATOM 786 C C . GLY A 1 108 ? 10.640 -0.677 -11.729 1.00 91.88 108 GLY A C 1
ATOM 787 O O . GLY A 1 108 ? 11.854 -0.800 -11.932 1.00 91.88 108 GLY A O 1
ATOM 788 N N . SER A 1 109 ? 9.846 -1.720 -11.500 1.00 93.06 109 SER A N 1
ATOM 789 C CA . SER A 1 109 ? 10.351 -3.096 -11.476 1.00 93.06 109 SER A CA 1
ATOM 790 C C . SER A 1 109 ? 10.649 -3.676 -12.857 1.00 93.06 109 SER A C 1
ATOM 792 O O . SER A 1 109 ? 10.292 -3.137 -13.911 1.00 93.06 109 SER A O 1
ATOM 794 N N . ALA A 1 110 ? 11.320 -4.831 -12.859 1.00 92.19 110 ALA A N 1
ATOM 795 C CA . ALA A 1 110 ? 11.518 -5.621 -14.068 1.00 92.19 110 ALA A CA 1
ATOM 796 C C . ALA A 1 110 ? 10.218 -6.266 -14.577 1.00 92.19 110 ALA A C 1
ATOM 798 O O . ALA A 1 110 ? 10.138 -6.622 -15.761 1.00 92.19 110 ALA A O 1
ATOM 799 N N . ARG A 1 111 ? 9.211 -6.384 -13.704 1.00 90.94 111 ARG A N 1
ATOM 800 C CA . ARG A 1 111 ? 7.905 -6.967 -13.997 1.00 90.94 111 ARG A CA 1
ATOM 801 C C . ARG A 1 111 ? 7.162 -6.134 -15.038 1.00 90.94 111 ARG A C 1
ATOM 803 O O . ARG A 1 111 ? 7.406 -4.941 -15.223 1.00 90.94 111 ARG A O 1
ATOM 810 N N . ARG A 1 112 ? 6.263 -6.780 -15.784 1.00 92.06 112 ARG A N 1
ATOM 811 C CA . ARG A 1 112 ? 5.415 -6.072 -16.753 1.00 92.06 112 ARG A CA 1
ATOM 812 C C . ARG A 1 112 ? 4.375 -5.253 -15.977 1.00 92.06 112 ARG A C 1
ATOM 814 O O . ARG A 1 112 ? 3.668 -5.866 -15.180 1.00 92.06 112 ARG A O 1
ATOM 821 N N . PRO A 1 113 ? 4.176 -3.954 -16.275 1.00 92.06 113 PRO A N 1
ATOM 822 C CA . PRO A 1 113 ? 3.238 -3.106 -15.531 1.00 92.06 113 PRO A CA 1
ATOM 823 C C . PRO A 1 113 ? 1.823 -3.689 -15.444 1.00 92.06 113 PRO A C 1
ATOM 825 O O . PRO A 1 113 ? 1.205 -3.681 -14.390 1.00 92.06 113 PRO A O 1
ATOM 828 N N . ALA A 1 114 ? 1.338 -4.285 -16.538 1.00 92.56 114 ALA A N 1
ATOM 829 C CA . ALA A 1 114 ? 0.018 -4.912 -16.578 1.00 92.56 114 ALA A CA 1
ATOM 830 C C . ALA A 1 114 ? -0.128 -6.122 -15.635 1.00 92.56 114 ALA A C 1
ATOM 832 O O . ALA A 1 114 ? -1.234 -6.412 -15.194 1.00 92.56 114 ALA A O 1
ATOM 833 N N . VAL A 1 115 ? 0.963 -6.842 -15.350 1.00 91.81 115 VAL A N 1
ATOM 834 C CA . VAL A 1 115 ? 0.947 -7.969 -14.406 1.00 91.81 115 VAL A CA 1
ATOM 835 C C . VAL A 1 115 ? 0.890 -7.432 -12.982 1.00 91.81 115 VAL A C 1
ATOM 837 O O . VAL A 1 115 ? -0.005 -7.816 -12.240 1.00 91.81 115 VAL A O 1
ATOM 840 N N . THR A 1 116 ? 1.780 -6.498 -12.638 1.00 90.31 116 THR A N 1
ATOM 841 C CA . THR A 1 116 ? 1.827 -5.901 -11.297 1.00 90.31 116 THR A CA 1
ATOM 842 C C . THR A 1 116 ? 0.515 -5.201 -10.945 1.00 90.31 116 THR A C 1
ATOM 844 O O . THR A 1 116 ? -0.055 -5.465 -9.894 1.00 90.31 116 THR A O 1
ATOM 847 N N . MET A 1 117 ? -0.031 -4.399 -11.867 1.00 89.94 117 MET A N 1
ATOM 848 C CA . MET A 1 117 ? -1.315 -3.720 -11.669 1.00 89.94 117 MET A CA 1
ATOM 849 C C . MET A 1 117 ? -2.464 -4.711 -11.460 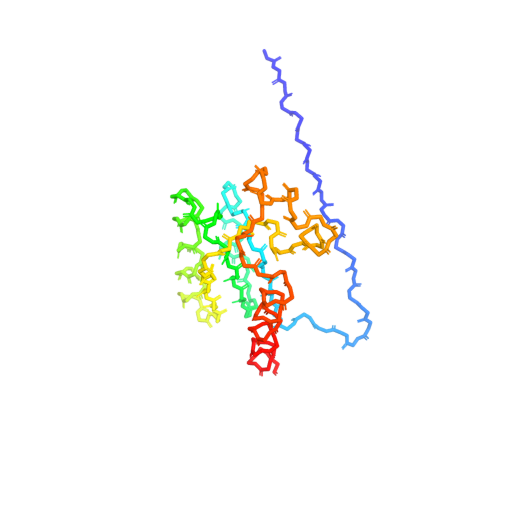1.00 89.94 117 MET A C 1
ATOM 851 O O . MET A 1 117 ? -3.303 -4.506 -10.589 1.00 89.94 117 MET A O 1
ATOM 855 N N . ARG A 1 118 ? -2.502 -5.804 -12.234 1.00 91.31 118 ARG A N 1
ATOM 856 C CA . ARG A 1 118 ? -3.535 -6.832 -12.074 1.00 91.31 118 ARG A CA 1
ATOM 857 C C . ARG A 1 118 ? -3.465 -7.484 -10.697 1.00 91.31 118 ARG A C 1
ATOM 859 O O . ARG A 1 118 ? -4.495 -7.623 -10.056 1.00 91.31 118 ARG A O 1
ATOM 866 N N . GLU A 1 119 ? -2.276 -7.868 -10.250 1.00 89.06 119 GLU A N 1
ATOM 867 C CA . GLU A 1 119 ? -2.106 -8.501 -8.940 1.00 89.06 119 GLU A CA 1
ATOM 868 C C . GLU A 1 119 ? -2.447 -7.551 -7.790 1.00 89.06 119 GLU A C 1
ATOM 870 O O . GLU A 1 119 ? -3.121 -7.965 -6.851 1.00 89.06 119 GLU A O 1
ATOM 875 N N . HIS A 1 120 ? -2.052 -6.275 -7.880 1.00 89.44 120 HIS A N 1
ATOM 876 C CA . HIS A 1 120 ? -2.474 -5.259 -6.915 1.00 89.44 120 HIS A CA 1
ATOM 877 C C . HIS A 1 120 ? -4.001 -5.154 -6.879 1.00 89.44 120 HIS A C 1
ATOM 879 O O . HIS A 1 120 ? -4.595 -5.295 -5.816 1.00 89.44 120 HIS A O 1
ATOM 885 N N . MET A 1 121 ? -4.649 -5.007 -8.038 1.00 90.81 121 MET A N 1
ATOM 886 C CA . MET A 1 121 ? -6.110 -4.955 -8.115 1.00 90.81 121 MET A CA 1
ATOM 887 C C . MET A 1 121 ? -6.779 -6.209 -7.541 1.00 90.81 121 MET A C 1
ATOM 889 O O . MET A 1 121 ? -7.762 -6.076 -6.819 1.00 90.81 121 MET A O 1
ATOM 893 N N . ASP A 1 122 ? -6.265 -7.406 -7.832 1.00 92.75 122 ASP A N 1
ATOM 894 C CA . ASP A 1 122 ? -6.816 -8.665 -7.317 1.00 92.75 122 ASP A CA 1
ATOM 895 C C . ASP A 1 122 ? -6.763 -8.699 -5.773 1.00 92.75 122 ASP A C 1
ATOM 897 O O . ASP A 1 122 ? -7.737 -9.095 -5.127 1.00 92.75 122 ASP A O 1
ATOM 901 N N . VAL A 1 123 ? -5.672 -8.211 -5.168 1.00 92.25 123 VAL A N 1
ATOM 902 C CA . VAL A 1 123 ? -5.543 -8.069 -3.706 1.00 92.25 123 VAL A CA 1
ATOM 903 C C . VAL A 1 123 ? -6.524 -7.035 -3.151 1.00 92.25 123 VAL A C 1
ATOM 905 O O . VAL A 1 123 ? -7.207 -7.309 -2.162 1.00 92.25 123 VAL A O 1
ATOM 908 N N . CYS A 1 124 ? -6.631 -5.866 -3.782 1.00 91.38 124 CYS A N 1
ATOM 909 C CA . CYS A 1 124 ? -7.511 -4.795 -3.321 1.00 91.38 124 CYS A CA 1
ATOM 910 C C . CYS A 1 124 ? -8.985 -5.205 -3.401 1.00 91.38 124 CYS A C 1
ATOM 912 O O . CYS A 1 124 ? -9.743 -4.986 -2.458 1.00 91.38 124 CYS A O 1
ATOM 914 N N . LEU A 1 125 ? -9.387 -5.882 -4.479 1.00 92.31 125 LEU A N 1
ATOM 915 C CA . LEU A 1 125 ? -10.734 -6.434 -4.623 1.00 92.31 125 LEU A CA 1
ATOM 916 C C . LEU A 1 125 ? -11.026 -7.502 -3.563 1.00 92.31 125 LEU A C 1
ATOM 918 O O . LEU A 1 125 ? -12.095 -7.470 -2.956 1.00 92.31 125 LEU A O 1
ATOM 922 N N . GLY A 1 126 ? -10.077 -8.405 -3.294 1.00 93.19 126 GLY A N 1
ATOM 923 C CA . GLY A 1 126 ? -10.216 -9.396 -2.224 1.00 93.19 126 GLY A CA 1
ATOM 924 C C . GLY A 1 126 ? -10.333 -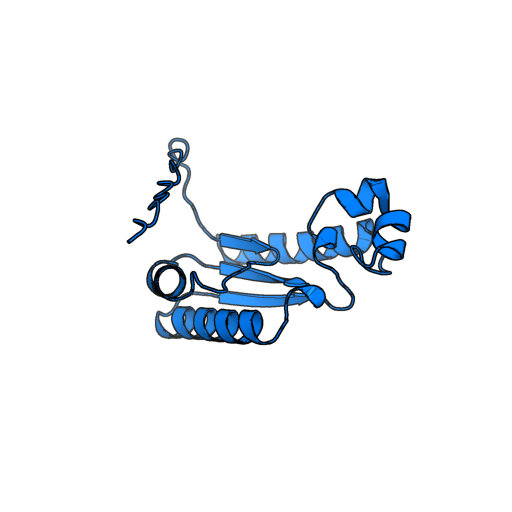8.764 -0.833 1.00 93.19 126 GLY A C 1
ATOM 925 O O . GLY A 1 126 ? -11.097 -9.237 0.007 1.00 93.19 126 GLY A O 1
ATOM 926 N N . PHE A 1 127 ? -9.621 -7.663 -0.586 1.00 94.31 127 PHE A N 1
ATOM 927 C CA . PHE A 1 127 ? -9.754 -6.901 0.653 1.00 94.31 127 PHE A CA 1
ATOM 928 C C . PHE A 1 127 ? -11.117 -6.209 0.769 1.00 94.31 127 PHE A C 1
ATOM 930 O O . PHE A 1 127 ? -11.717 -6.245 1.842 1.00 94.31 127 PHE A O 1
ATOM 937 N N . VAL A 1 128 ? -11.621 -5.609 -0.313 1.00 90.31 128 VAL A N 1
ATOM 938 C CA . VAL A 1 128 ? -12.943 -4.964 -0.324 1.00 90.31 128 VAL A CA 1
ATOM 939 C C . VAL A 1 128 ? -14.051 -5.974 -0.018 1.00 90.31 128 VAL A C 1
ATOM 941 O O . VAL A 1 128 ? -14.915 -5.665 0.794 1.00 90.31 128 VAL A O 1
ATOM 944 N N . ASP A 1 129 ? -13.996 -7.178 -0.595 1.00 90.44 129 ASP A N 1
ATOM 945 C CA . ASP A 1 129 ? -14.960 -8.259 -0.314 1.00 90.44 129 ASP A CA 1
ATOM 946 C C . ASP A 1 129 ? -14.931 -8.714 1.158 1.00 90.44 129 ASP A C 1
ATOM 948 O O . ASP A 1 129 ? -15.951 -9.088 1.721 1.00 90.44 129 ASP A O 1
ATOM 952 N N . MET A 1 130 ? -13.768 -8.636 1.813 1.00 88.75 130 MET A N 1
ATOM 953 C CA . MET A 1 130 ? -13.625 -8.930 3.244 1.00 88.75 130 MET A CA 1
ATOM 954 C C . MET A 1 130 ? -14.096 -7.781 4.151 1.00 88.75 130 MET A C 1
ATOM 956 O O . MET A 1 130 ? -14.539 -8.027 5.274 1.00 88.75 130 MET A O 1
ATOM 960 N N . ALA A 1 131 ? -13.947 -6.532 3.704 1.00 84.12 131 ALA A N 1
ATOM 961 C CA . ALA A 1 131 ? -14.185 -5.341 4.518 1.00 84.12 131 ALA A CA 1
ATOM 962 C C . ALA A 1 131 ? -15.647 -4.854 4.522 1.00 84.12 131 ALA A C 1
ATOM 964 O O . ALA A 1 131 ? -16.005 -4.061 5.399 1.00 84.12 131 ALA A O 1
ATOM 965 N N . VAL A 1 132 ? -16.460 -5.283 3.550 1.00 80.00 132 VAL A N 1
ATOM 966 C CA . VAL A 1 132 ? -17.892 -4.950 3.399 1.00 80.00 132 VAL A CA 1
ATOM 967 C C . VAL A 1 132 ? -18.766 -6.049 3.990 1.00 80.00 132 VAL A C 1
ATOM 969 O O . VAL A 1 132 ? -19.745 -5.687 4.684 1.00 80.00 132 VAL A O 1
#

Foldseek 3Di:
DDDDPPPPPPPPPDDDPPPDDDLEEEAELDPCQPVQPCCLPPVAHAYEAEAEPQSCDDRSVVSVVSSCVSCVVVVHHYHYDYDPQFASCLVDCCCVPPVVVCVVVVRTGPDRSVVSVVVVVVVVVVSVVVRD

Sequence (132 aa):
GAAALELGAASARTPLPPGWALVGVEALDPWVMGNSKTVRSELSLPTLLLMTQSMMYDENGVDLDALVASMGARGKACVFIEVDDTRHQDQSDVPAVAHAACRLLCMGSARRPAVTMREHMDVCLGFVDMAV